Protein AF-A0AAU7DK28-F1 (afdb_monomer_lite)

pLDDT: mean 81.27, std 8.6, range [40.97, 91.31]

Foldseek 3Di:
DDDWDWDKDWFWKWKDDPPDTDIKIKIWIWIDDPPDDIDIDIDIDDPDQDDFAWMWIGTPNDTWIWTQDPNDIDGPDD

Structure (mmCIF, N/CA/C/O backbone):
data_AF-A0AAU7DK28-F1
#
_entry.id   AF-A0AAU7DK28-F1
#
loop_
_atom_site.group_PDB
_atom_site.id
_atom_site.type_symbol
_atom_site.label_atom_id
_atom_site.label_alt_id
_atom_site.label_comp_id
_atom_site.label_asym_id
_atom_site.label_entity_id
_atom_site.label_seq_id
_atom_site.pdbx_PDB_ins_code
_atom_site.Cartn_x
_atom_site.Cartn_y
_atom_site.Cartn_z
_atom_site.occupancy
_atom_site.B_iso_or_equiv
_atom_site.auth_seq_id
_atom_site.auth_comp_id
_atom_site.auth_asym_id
_atom_site.auth_atom_id
_atom_site.pdbx_PDB_model_num
ATOM 1 N N . MET A 1 1 ? -22.058 -8.318 24.653 1.00 57.16 1 MET A N 1
ATOM 2 C CA . MET A 1 1 ? -20.784 -8.219 23.903 1.00 57.16 1 MET A CA 1
ATOM 3 C C . MET A 1 1 ? -20.906 -7.071 22.915 1.00 57.16 1 MET A C 1
ATOM 5 O O . MET A 1 1 ? -21.922 -7.032 22.229 1.00 57.16 1 MET A O 1
ATOM 9 N N . PRO A 1 2 ? -19.959 -6.122 22.851 1.00 61.97 2 PRO A N 1
ATOM 10 C CA . PRO A 1 2 ? -19.998 -5.085 21.829 1.00 61.97 2 PRO A CA 1
ATOM 11 C C . PRO A 1 2 ? -19.620 -5.696 20.464 1.00 61.97 2 PRO A C 1
ATOM 13 O O . PRO A 1 2 ? -18.785 -6.603 20.417 1.00 61.97 2 PRO A O 1
ATOM 16 N N . PRO A 1 3 ? -20.250 -5.266 19.359 1.00 74.88 3 PRO A N 1
ATOM 17 C CA . PRO A 1 3 ? -20.052 -5.893 18.058 1.00 74.88 3 PRO A CA 1
ATOM 18 C C . PRO A 1 3 ? -18.666 -5.572 17.488 1.00 74.88 3 PRO A C 1
ATOM 20 O O . PRO A 1 3 ? -18.200 -4.434 17.563 1.00 74.88 3 PRO A O 1
ATOM 23 N N . ILE A 1 4 ? -18.030 -6.570 16.872 1.00 74.88 4 ILE A N 1
ATOM 24 C CA . ILE A 1 4 ? -16.851 -6.363 16.022 1.00 74.88 4 ILE A CA 1
ATOM 25 C C . ILE A 1 4 ? -17.301 -5.544 14.809 1.00 74.88 4 ILE A C 1
ATOM 27 O O . ILE A 1 4 ? -18.252 -5.927 14.127 1.00 74.88 4 ILE A O 1
ATOM 31 N N . ARG A 1 5 ? -16.621 -4.430 14.526 1.00 74.81 5 ARG A N 1
ATOM 32 C CA . ARG A 1 5 ? -16.877 -3.616 13.329 1.00 74.81 5 ARG A CA 1
ATOM 33 C C . ARG A 1 5 ? -15.776 -3.865 12.309 1.00 74.81 5 ARG A C 1
ATOM 35 O O . ARG A 1 5 ? -14.596 -3.789 12.642 1.00 74.81 5 ARG A O 1
ATOM 42 N N . ILE A 1 6 ? -16.170 -4.179 11.079 1.00 78.75 6 ILE A N 1
ATOM 43 C CA . ILE A 1 6 ? -15.257 -4.291 9.941 1.00 78.75 6 ILE A CA 1
ATOM 44 C C . ILE A 1 6 ? -15.665 -3.211 8.951 1.00 78.75 6 ILE A C 1
ATOM 46 O O . ILE A 1 6 ? -16.731 -3.302 8.344 1.00 78.75 6 ILE A O 1
ATOM 50 N N . THR A 1 7 ? -14.824 -2.197 8.801 1.00 78.19 7 THR A N 1
ATOM 51 C CA . THR A 1 7 ? -15.009 -1.139 7.809 1.00 78.19 7 THR A CA 1
ATOM 52 C C . THR A 1 7 ? -14.094 -1.435 6.633 1.00 78.19 7 THR A C 1
ATOM 54 O O . THR A 1 7 ? -12.902 -1.670 6.824 1.00 78.19 7 THR A O 1
ATOM 57 N N . ARG A 1 8 ? -14.654 -1.450 5.422 1.00 79.62 8 ARG A N 1
ATOM 58 C CA . ARG A 1 8 ? -13.891 -1.575 4.178 1.00 79.62 8 ARG A CA 1
ATOM 59 C C . ARG A 1 8 ? -14.000 -0.269 3.422 1.00 79.62 8 ARG A C 1
ATOM 61 O O . ARG A 1 8 ? -15.102 0.147 3.074 1.00 79.62 8 ARG A O 1
ATOM 68 N N . GLU A 1 9 ? -12.867 0.363 3.182 1.00 81.94 9 GLU A N 1
ATOM 69 C CA . GLU A 1 9 ? -12.790 1.611 2.443 1.00 81.94 9 GLU A CA 1
ATOM 70 C C . GLU A 1 9 ? -11.905 1.409 1.231 1.00 81.94 9 GLU A C 1
ATOM 72 O O . GLU A 1 9 ? -10.714 1.136 1.341 1.00 81.94 9 GLU A O 1
ATOM 77 N N . VAL A 1 10 ? -12.505 1.552 0.058 1.00 83.50 10 VAL A N 1
ATOM 78 C CA . VAL A 1 10 ? -11.763 1.554 -1.193 1.00 83.50 10 VAL A CA 1
ATOM 79 C C . VAL A 1 10 ? -11.391 2.990 -1.495 1.00 83.50 10 VAL A C 1
ATOM 81 O O . VAL A 1 10 ? -12.260 3.836 -1.699 1.00 83.50 10 VAL A O 1
ATOM 84 N N . ARG A 1 11 ? -10.094 3.250 -1.553 1.00 86.44 11 ARG A N 1
ATOM 85 C CA . ARG A 1 11 ? -9.524 4.548 -1.876 1.00 86.44 11 ARG A CA 1
ATOM 86 C C . ARG A 1 11 ? -8.707 4.453 -3.156 1.00 86.44 11 ARG A C 1
ATOM 88 O O . ARG A 1 11 ? -8.277 3.3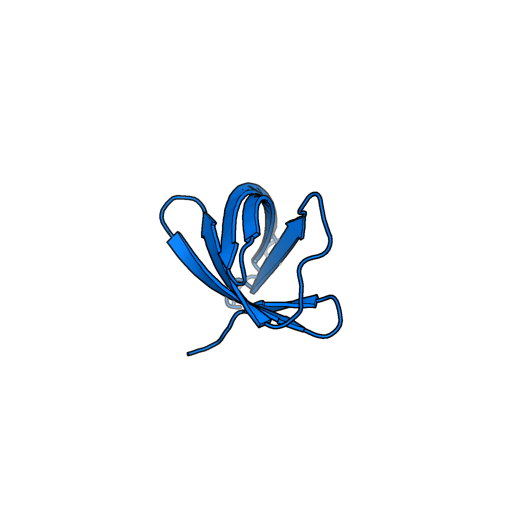77 -3.576 1.00 86.44 11 ARG A O 1
ATOM 95 N N . GLN A 1 12 ? -8.538 5.589 -3.815 1.00 88.12 12 GLN A N 1
ATOM 96 C CA . GLN A 1 12 ? -7.605 5.706 -4.926 1.00 88.12 12 GLN A CA 1
ATOM 97 C C . GLN A 1 12 ? -6.308 6.296 -4.399 1.00 88.12 12 GLN A C 1
ATOM 99 O O . GLN A 1 12 ? -6.326 7.258 -3.634 1.00 88.12 12 GLN A O 1
ATOM 104 N N . GLY A 1 13 ? -5.196 5.704 -4.809 1.00 89.25 13 GLY A N 1
ATOM 105 C CA . GLY A 1 13 ? -3.871 6.170 -4.454 1.00 89.25 13 GLY A CA 1
ATOM 106 C C . GLY A 1 13 ? -2.975 6.308 -5.670 1.00 89.25 13 GLY A C 1
ATOM 107 O O . GLY A 1 13 ? -3.295 5.858 -6.774 1.00 89.25 13 GLY A O 1
ATOM 108 N N . TRP A 1 14 ? -1.816 6.905 -5.451 1.00 90.69 14 TRP A N 1
ATOM 109 C CA . TRP A 1 14 ? -0.731 6.939 -6.419 1.00 90.69 14 TRP A CA 1
ATOM 110 C C . TRP A 1 14 ? 0.426 6.102 -5.903 1.00 90.69 14 TRP A C 1
ATOM 112 O O . TRP A 1 14 ? 0.944 6.351 -4.818 1.00 90.69 14 TRP A O 1
ATOM 122 N N . LEU A 1 15 ? 0.817 5.104 -6.687 1.00 89.88 15 LEU A N 1
ATOM 123 C CA . LEU A 1 15 ? 1.986 4.288 -6.419 1.00 89.88 15 LEU A CA 1
ATOM 124 C C . LEU A 1 15 ? 3.156 4.828 -7.236 1.00 89.88 15 LEU A C 1
ATOM 126 O O . LEU A 1 15 ? 3.050 4.967 -8.457 1.00 89.88 15 LEU A O 1
ATOM 130 N N . SER A 1 16 ? 4.273 5.087 -6.565 1.00 90.19 16 SER A N 1
ATOM 131 C CA . SER A 1 16 ? 5.508 5.555 -7.187 1.00 90.19 16 SER A CA 1
ATOM 132 C C . SER A 1 16 ? 6.723 4.783 -6.673 1.00 90.19 16 SER A C 1
ATOM 134 O O . SER A 1 16 ? 6.814 4.488 -5.486 1.00 90.19 16 SER A O 1
ATOM 136 N N . GLY A 1 17 ? 7.660 4.429 -7.548 1.00 87.88 17 GLY A N 1
ATOM 137 C CA . GLY A 1 17 ? 8.883 3.706 -7.178 1.00 87.88 17 GLY A CA 1
ATOM 138 C C . GLY A 1 17 ? 9.392 2.830 -8.315 1.00 87.88 17 GLY A C 1
ATOM 139 O O . GLY A 1 17 ? 8.604 2.365 -9.130 1.00 87.88 17 GLY A O 1
ATOM 140 N N . ASN A 1 18 ? 10.709 2.623 -8.398 1.00 83.38 18 ASN A N 1
ATOM 141 C CA . ASN A 1 18 ? 11.341 1.748 -9.399 1.00 83.38 18 ASN A CA 1
ATOM 142 C C . ASN A 1 18 ? 10.880 1.985 -10.855 1.00 83.38 18 ASN A C 1
ATOM 144 O O . ASN A 1 18 ? 10.678 1.040 -11.612 1.00 83.38 18 ASN A O 1
ATOM 148 N N . GLY A 1 19 ? 10.672 3.248 -11.244 1.00 80.94 19 GLY A N 1
ATOM 149 C CA . GLY A 1 19 ? 10.192 3.616 -12.584 1.00 80.94 19 GLY A CA 1
ATOM 150 C C . GLY A 1 19 ? 8.682 3.453 -12.803 1.00 80.94 19 GLY A C 1
ATOM 151 O O . GLY A 1 19 ? 8.179 3.841 -13.852 1.00 80.94 19 GLY A O 1
ATOM 152 N N . ILE A 1 20 ? 7.941 2.947 -11.815 1.00 83.19 20 ILE A N 1
ATOM 153 C CA . ILE A 1 20 ? 6.478 2.933 -11.811 1.00 83.19 20 ILE A CA 1
ATOM 154 C C . ILE A 1 20 ? 5.973 4.242 -11.221 1.00 83.19 20 ILE A C 1
ATOM 156 O O . ILE A 1 20 ? 6.425 4.677 -10.163 1.00 83.19 20 ILE A O 1
ATOM 160 N N . HIS A 1 21 ? 5.005 4.847 -11.901 1.00 87.75 21 HIS A N 1
ATOM 161 C CA . HIS A 1 21 ? 4.225 5.967 -11.397 1.00 87.75 21 HIS A CA 1
ATOM 162 C C . HIS A 1 21 ? 2.797 5.846 -11.935 1.00 87.75 21 HIS A C 1
ATOM 164 O O . HIS A 1 21 ? 2.508 6.256 -13.060 1.00 87.75 21 HIS A O 1
ATOM 170 N N . CYS A 1 22 ? 1.907 5.219 -11.167 1.00 87.75 22 CYS A N 1
ATOM 171 C CA . CYS A 1 22 ? 0.564 4.887 -11.640 1.00 87.75 22 CYS A CA 1
ATOM 172 C C . CYS A 1 22 ? -0.511 5.101 -10.577 1.00 87.75 22 CYS A C 1
ATOM 174 O O . CYS A 1 22 ? -0.253 5.077 -9.371 1.00 87.75 22 CYS A O 1
ATOM 176 N N . LYS A 1 23 ? -1.749 5.286 -11.047 1.00 89.25 23 LYS A N 1
ATOM 177 C CA . LYS A 1 23 ? -2.923 5.215 -10.180 1.00 89.25 23 LYS A CA 1
ATOM 178 C C . LYS A 1 23 ? -3.128 3.770 -9.746 1.00 89.25 23 LYS A C 1
ATOM 180 O O . LYS A 1 23 ? -3.130 2.859 -10.572 1.00 89.25 23 LYS A O 1
ATOM 185 N N . CYS A 1 24 ? -3.352 3.589 -8.459 1.00 87.50 24 CYS A N 1
ATOM 186 C CA . CYS A 1 24 ? -3.652 2.310 -7.848 1.00 87.50 24 CYS A CA 1
ATOM 187 C C . CYS A 1 24 ? -4.966 2.405 -7.075 1.00 87.50 24 CYS A C 1
ATOM 189 O O . CYS A 1 24 ? -5.384 3.476 -6.622 1.00 87.50 24 CYS A O 1
ATOM 191 N N . ARG A 1 25 ? -5.643 1.271 -6.943 1.00 88.19 25 ARG A N 1
ATOM 192 C CA . ARG A 1 25 ? -6.775 1.127 -6.031 1.00 88.19 25 ARG A CA 1
ATOM 193 C C . ARG A 1 25 ? -6.239 0.522 -4.746 1.00 88.19 25 ARG A C 1
ATOM 195 O O . ARG A 1 25 ? -5.485 -0.443 -4.811 1.00 88.19 25 ARG A O 1
ATOM 202 N N . VAL A 1 26 ? -6.641 1.068 -3.609 1.00 86.00 26 VAL A N 1
ATOM 203 C CA . VAL A 1 26 ? -6.229 0.582 -2.294 1.00 86.00 26 VAL A CA 1
ATOM 204 C C . VAL A 1 26 ? -7.468 0.286 -1.474 1.00 86.00 26 VAL A C 1
ATOM 206 O O . VAL A 1 26 ? -8.349 1.131 -1.364 1.00 86.00 26 VAL A O 1
ATOM 209 N N . GLU A 1 27 ? -7.565 -0.906 -0.912 1.00 85.19 27 GLU A N 1
ATOM 210 C CA . GLU A 1 27 ? -8.610 -1.258 0.041 1.00 85.19 27 GLU A CA 1
ATOM 211 C C . GLU A 1 27 ? -8.008 -1.258 1.437 1.00 85.19 27 GLU A C 1
ATOM 213 O O . GLU A 1 27 ? -7.077 -1.998 1.743 1.00 85.19 27 GLU A O 1
ATOM 218 N N . LEU A 1 28 ? -8.551 -0.378 2.268 1.00 80.31 28 LEU A N 1
ATOM 219 C CA . LEU A 1 28 ? -8.301 -0.298 3.692 1.00 80.31 28 LEU A CA 1
ATOM 220 C C . LEU A 1 28 ? -9.376 -1.107 4.404 1.00 80.31 28 LEU A C 1
ATOM 222 O O . LEU A 1 28 ? -10.545 -0.716 4.451 1.00 80.31 28 LEU A O 1
ATOM 226 N N . VAL A 1 29 ? -8.977 -2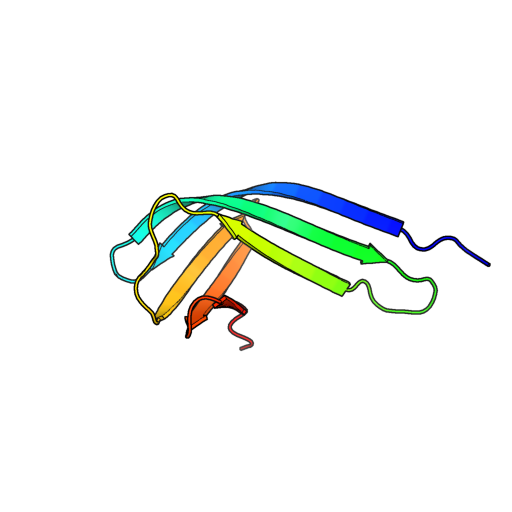.229 4.989 1.00 80.50 29 VAL A N 1
ATOM 227 C CA . VAL A 1 29 ? -9.836 -3.017 5.870 1.00 80.50 29 VAL A CA 1
ATOM 228 C C . VAL A 1 29 ? -9.461 -2.687 7.306 1.00 80.50 29 VAL A C 1
ATOM 230 O O . VAL A 1 29 ? -8.402 -3.078 7.790 1.00 80.50 29 VAL A O 1
ATOM 233 N N . THR A 1 30 ? -10.335 -1.959 7.996 1.00 78.38 30 THR A N 1
ATOM 234 C CA . THR A 1 30 ? -10.176 -1.650 9.420 1.00 78.38 30 THR A CA 1
ATOM 235 C C . THR A 1 30 ? -11.063 -2.579 10.233 1.00 78.38 30 THR A C 1
ATOM 237 O O . THR A 1 30 ? -12.291 -2.534 10.133 1.00 78.38 30 THR A O 1
ATOM 240 N N . LYS A 1 31 ? -10.446 -3.421 11.060 1.00 80.25 31 LYS A N 1
ATOM 241 C CA . LYS A 1 31 ? -11.134 -4.282 12.021 1.00 80.25 31 LYS A CA 1
ATOM 242 C C . LYS A 1 31 ? -11.022 -3.667 13.412 1.00 80.25 31 LYS A C 1
ATOM 244 O O . LYS A 1 31 ? -9.942 -3.626 13.995 1.00 80.25 31 LYS A O 1
ATOM 249 N N . THR A 1 32 ? -12.149 -3.233 13.961 1.00 78.75 32 THR A N 1
ATOM 250 C CA . THR A 1 32 ? -12.245 -2.708 15.325 1.00 78.75 32 THR A CA 1
ATOM 251 C C . THR A 1 32 ? -12.868 -3.764 16.227 1.00 78.75 32 THR A C 1
ATOM 253 O O . THR A 1 32 ? -14.031 -4.142 16.053 1.00 78.75 32 THR A O 1
ATOM 256 N N . VAL A 1 33 ? -12.087 -4.242 17.196 1.00 80.38 33 VAL A N 1
ATOM 257 C CA . VAL A 1 33 ? -12.554 -5.136 18.260 1.00 80.38 33 VAL A CA 1
ATOM 258 C C . VAL A 1 33 ? -12.563 -4.335 19.567 1.00 80.38 33 VAL A C 1
ATOM 260 O O . VAL A 1 33 ? -11.585 -3.651 19.856 1.00 80.38 33 VAL A O 1
ATOM 263 N N . PRO A 1 34 ? -13.642 -4.376 20.362 1.00 74.31 34 PRO A N 1
ATOM 264 C CA . PRO A 1 34 ? -13.685 -3.676 21.644 1.00 74.31 34 PRO A CA 1
ATOM 265 C C . PRO A 1 34 ? -12.545 -4.127 22.564 1.00 74.31 34 PRO A C 1
ATOM 267 O O . PRO A 1 34 ? -12.315 -5.327 22.686 1.00 74.31 34 PRO A O 1
ATOM 270 N N . ASN A 1 35 ? -11.877 -3.180 23.228 1.00 78.75 35 ASN A N 1
ATOM 271 C CA . ASN A 1 35 ? -10.698 -3.394 24.087 1.00 78.75 35 ASN A CA 1
ATOM 272 C C . ASN A 1 35 ? -9.411 -3.832 23.362 1.00 78.75 35 ASN A C 1
ATOM 274 O O . ASN A 1 35 ? -8.440 -4.182 24.027 1.00 78.75 35 ASN A O 1
ATOM 278 N N . PHE A 1 36 ? -9.379 -3.789 22.028 1.00 73.88 36 PHE A N 1
ATOM 279 C CA . PHE A 1 36 ? -8.167 -4.012 21.240 1.00 73.88 36 PHE A CA 1
ATOM 280 C C . PHE A 1 36 ? -7.917 -2.831 20.308 1.00 73.88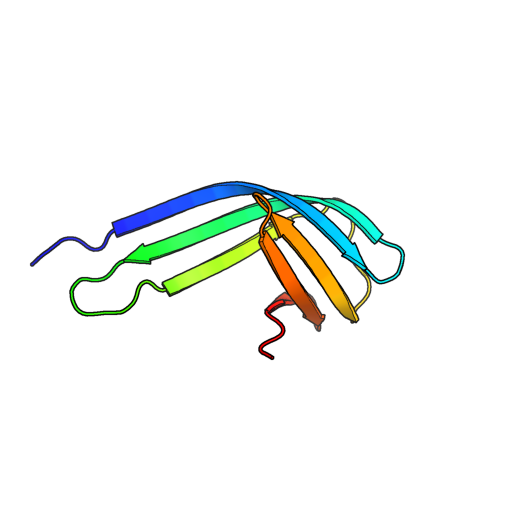 36 PHE A C 1
ATOM 282 O O . PHE A 1 36 ? -8.851 -2.150 19.874 1.00 73.88 36 PHE A O 1
ATOM 289 N N . GLU A 1 37 ? -6.649 -2.605 19.977 1.00 73.88 37 GLU A N 1
ATOM 290 C CA . GLU A 1 37 ? -6.291 -1.615 18.970 1.00 73.88 37 GLU A CA 1
ATOM 291 C C . GLU A 1 37 ? -6.880 -1.996 17.597 1.00 73.88 37 GLU A C 1
ATOM 293 O O . GLU A 1 37 ? -6.934 -3.183 17.249 1.00 73.88 37 GLU A O 1
ATOM 298 N N . PRO A 1 38 ? -7.356 -1.019 16.802 1.00 73.31 38 PRO A N 1
ATOM 299 C CA . PRO A 1 38 ? -7.856 -1.284 15.461 1.00 73.31 38 PRO A CA 1
ATOM 300 C C . PRO A 1 38 ? -6.755 -1.868 14.573 1.00 73.31 38 PRO A C 1
ATOM 302 O O . PRO A 1 38 ? -5.722 -1.240 14.360 1.00 73.31 38 PRO A O 1
ATOM 305 N N . ILE A 1 39 ? -7.006 -3.040 13.993 1.00 75.38 39 ILE A N 1
ATOM 306 C CA . ILE A 1 39 ? -6.092 -3.651 13.024 1.00 75.38 39 ILE A CA 1
ATOM 307 C C . ILE A 1 39 ? -6.457 -3.122 11.638 1.00 75.38 39 ILE A C 1
ATOM 309 O O . ILE A 1 39 ? -7.619 -3.210 11.230 1.00 75.38 39 ILE A O 1
ATOM 313 N N . ARG A 1 40 ? -5.472 -2.579 10.917 1.00 71.44 40 ARG A N 1
ATOM 314 C CA . ARG A 1 40 ? -5.618 -2.109 9.535 1.00 71.44 40 ARG A CA 1
ATOM 315 C C . ARG A 1 40 ? -4.891 -3.055 8.587 1.00 71.44 40 ARG A C 1
ATOM 317 O O . ARG A 1 40 ? -3.764 -3.459 8.852 1.00 71.44 40 ARG A O 1
ATOM 324 N N . THR A 1 41 ? -5.537 -3.408 7.486 1.00 73.62 41 THR A N 1
ATOM 325 C CA . THR A 1 41 ? -4.941 -4.182 6.392 1.00 73.62 41 THR A CA 1
ATOM 326 C C . THR A 1 41 ? -5.110 -3.406 5.093 1.00 73.62 41 THR A C 1
ATOM 328 O O . THR A 1 41 ? -6.150 -2.780 4.885 1.00 73.62 41 THR A O 1
ATOM 331 N N . LEU A 1 42 ? -4.067 -3.415 4.263 1.00 74.44 42 LEU A N 1
ATOM 332 C CA . LEU A 1 42 ? -3.971 -2.680 3.005 1.00 74.44 42 LEU A CA 1
ATOM 333 C C . LEU A 1 42 ? -3.821 -3.675 1.852 1.00 74.44 42 LEU A C 1
ATOM 335 O O . LEU A 1 42 ? -2.827 -4.396 1.798 1.00 74.44 42 LEU A O 1
ATOM 339 N N . ASP A 1 43 ? -4.769 -3.671 0.919 1.00 80.38 43 ASP A N 1
ATOM 340 C CA . ASP A 1 43 ? -4.676 -4.405 -0.347 1.00 80.38 43 ASP A CA 1
ATOM 341 C C . ASP A 1 43 ? -4.558 -3.420 -1.512 1.00 80.38 43 ASP A C 1
ATOM 343 O O . ASP A 1 43 ? -5.339 -2.476 -1.613 1.00 80.38 43 ASP A O 1
ATOM 347 N N . ILE A 1 44 ? -3.568 -3.613 -2.389 1.00 82.94 44 ILE A N 1
ATOM 348 C CA . ILE A 1 44 ? -3.240 -2.672 -3.471 1.00 82.94 44 ILE A CA 1
ATOM 349 C C . ILE A 1 44 ? -3.376 -3.371 -4.818 1.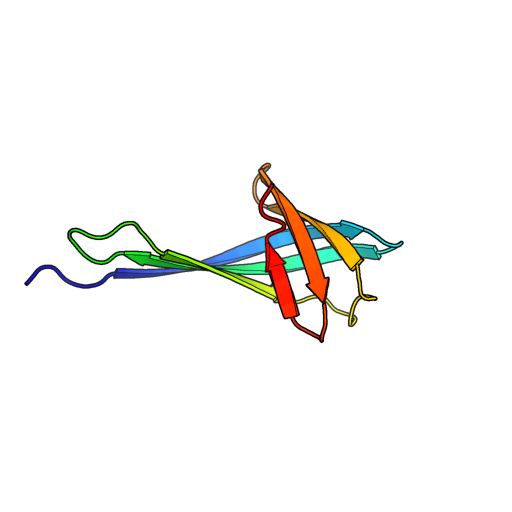00 82.94 44 ILE A C 1
ATOM 351 O O . ILE A 1 44 ? -2.655 -4.329 -5.109 1.00 82.94 44 ILE A O 1
ATOM 355 N N . TRP A 1 45 ? -4.241 -2.834 -5.674 1.00 85.19 45 TRP A N 1
ATOM 356 C CA . TRP A 1 45 ? -4.381 -3.255 -7.064 1.00 85.19 45 TRP A CA 1
ATOM 357 C C . TRP A 1 45 ? -3.754 -2.227 -7.992 1.00 85.19 45 TRP A C 1
ATOM 359 O O . TRP A 1 45 ? -4.128 -1.049 -7.995 1.00 85.19 45 TRP A O 1
ATOM 369 N N . ILE A 1 46 ? -2.836 -2.709 -8.822 1.00 83.38 46 ILE A N 1
ATOM 370 C CA . ILE A 1 46 ? -2.229 -1.955 -9.913 1.00 83.38 46 ILE A CA 1
ATOM 371 C C . ILE A 1 46 ? -2.391 -2.709 -11.234 1.00 83.38 46 ILE A C 1
ATOM 373 O O . ILE A 1 46 ? -2.528 -3.934 -11.211 1.00 83.38 46 ILE A O 1
ATOM 377 N N . PRO A 1 47 ? -2.414 -1.994 -12.373 1.00 77.00 47 PRO A N 1
ATOM 378 C CA . PRO A 1 47 ? -2.660 -2.601 -13.681 1.00 77.00 47 PRO A CA 1
ATOM 379 C C . PRO A 1 47 ? -1.588 -3.618 -14.090 1.00 77.00 47 PRO A C 1
ATOM 381 O O . PRO A 1 47 ? -1.901 -4.588 -14.773 1.00 77.00 47 PRO A O 1
ATOM 384 N N . GLU A 1 48 ? -0.345 -3.428 -13.648 1.00 80.56 48 GLU A N 1
ATOM 385 C CA . GLU A 1 48 ? 0.784 -4.291 -13.991 1.00 80.56 48 GLU A CA 1
ATOM 386 C C . GLU A 1 48 ? 1.514 -4.749 -12.734 1.00 80.56 48 GLU A C 1
ATOM 388 O O . GLU A 1 48 ? 1.610 -4.009 -11.757 1.00 80.56 48 GLU A O 1
ATOM 393 N N . LYS A 1 49 ? 2.049 -5.974 -12.746 1.00 80.75 49 LYS A N 1
ATOM 394 C CA . LYS A 1 49 ? 2.831 -6.481 -11.616 1.00 80.75 49 LYS A CA 1
ATOM 395 C C . LYS A 1 49 ? 4.116 -5.649 -11.488 1.00 80.75 49 LYS A C 1
ATOM 397 O O . LYS A 1 49 ? 4.890 -5.610 -12.444 1.00 80.75 49 LYS A O 1
ATOM 402 N N . PRO A 1 50 ? 4.380 -5.028 -10.330 1.00 84.38 50 PRO A N 1
ATOM 403 C CA . PRO A 1 50 ? 5.530 -4.155 -10.187 1.00 84.38 50 PRO A CA 1
ATOM 404 C C . PRO A 1 50 ? 6.801 -4.997 -9.977 1.00 84.38 50 PRO A C 1
ATOM 406 O O . PRO A 1 50 ? 6.709 -6.129 -9.480 1.00 84.38 50 PRO A O 1
ATOM 409 N N . PRO A 1 51 ? 7.998 -4.491 -10.326 1.00 86.69 51 PRO A N 1
ATOM 410 C CA . PRO A 1 51 ? 9.242 -5.146 -9.944 1.00 86.69 51 PRO A CA 1
ATOM 411 C C . PRO A 1 51 ? 9.377 -5.207 -8.415 1.00 86.69 51 PRO A C 1
ATOM 413 O O . PRO A 1 51 ? 8.754 -4.440 -7.679 1.00 86.69 51 PRO A O 1
ATOM 416 N N . GLU A 1 52 ? 10.182 -6.127 -7.896 1.00 89.31 52 GLU A N 1
ATOM 417 C CA . GLU A 1 52 ? 10.454 -6.141 -6.456 1.00 89.31 52 GLU A CA 1
ATOM 418 C C . GLU A 1 52 ? 11.240 -4.893 -6.031 1.00 89.31 52 GLU A C 1
ATOM 420 O O . GLU A 1 52 ? 12.073 -4.382 -6.779 1.00 89.31 52 GLU 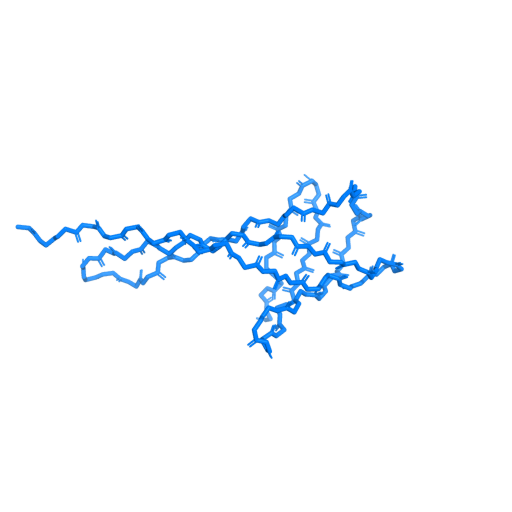A O 1
ATOM 425 N N . GLY A 1 53 ? 10.973 -4.395 -4.824 1.00 88.12 53 GLY A N 1
ATOM 426 C CA . GLY A 1 53 ? 11.699 -3.271 -4.239 1.00 88.12 53 GLY A CA 1
ATOM 427 C C . GLY A 1 53 ? 10.807 -2.325 -3.447 1.00 88.12 53 GLY A C 1
ATOM 428 O O . GLY A 1 53 ? 9.719 -2.700 -3.014 1.00 88.12 53 GLY A O 1
ATOM 429 N N . ASN A 1 54 ? 11.300 -1.107 -3.235 1.00 90.25 54 ASN A N 1
ATOM 430 C CA . ASN A 1 54 ? 10.644 -0.114 -2.392 1.00 90.25 54 ASN A CA 1
ATOM 431 C C . ASN A 1 54 ? 9.792 0.845 -3.229 1.00 90.25 54 ASN A C 1
ATOM 433 O O . ASN A 1 54 ? 10.201 1.310 -4.293 1.00 90.25 54 ASN A O 1
ATOM 437 N N . TYR A 1 55 ? 8.617 1.158 -2.704 1.00 89.31 55 TYR A N 1
ATOM 438 C CA . TYR A 1 55 ? 7.603 1.997 -3.310 1.00 89.31 55 TYR A CA 1
ATOM 439 C C . TYR A 1 55 ? 7.038 2.964 -2.282 1.00 89.31 55 TYR A C 1
ATOM 441 O O . TYR A 1 55 ? 7.078 2.735 -1.075 1.00 89.31 55 TYR A O 1
ATOM 449 N N . LYS A 1 56 ? 6.467 4.045 -2.792 1.00 91.31 56 LYS A N 1
ATOM 450 C CA . LYS A 1 56 ? 5.732 5.042 -2.035 1.00 91.31 56 LYS A CA 1
ATOM 451 C C . LYS A 1 56 ? 4.304 5.051 -2.532 1.00 91.31 56 LYS A C 1
ATOM 453 O O . LYS A 1 56 ? 4.057 5.244 -3.725 1.00 91.31 56 LYS A O 1
ATOM 458 N N . LEU A 1 57 ? 3.384 4.838 -1.608 1.00 89.31 57 LEU A N 1
ATOM 459 C CA . LEU A 1 57 ? 1.958 4.849 -1.852 1.00 89.31 57 LEU A CA 1
ATOM 460 C C . LEU A 1 57 ? 1.353 6.104 -1.231 1.00 89.31 57 LEU A C 1
ATOM 462 O O . LEU A 1 57 ? 1.378 6.275 -0.018 1.00 89.31 57 LEU A O 1
ATOM 466 N N . GLN A 1 58 ? 0.807 6.984 -2.061 1.00 89.75 58 GLN A N 1
ATOM 467 C CA . GLN A 1 58 ? 0.109 8.184 -1.614 1.00 89.75 58 GLN A CA 1
ATOM 468 C C . GLN A 1 58 ? -1.401 7.960 -1.629 1.00 89.75 58 GLN A C 1
ATOM 470 O O . GLN A 1 58 ? -1.964 7.691 -2.688 1.00 89.75 58 GLN A O 1
ATOM 475 N N . ILE A 1 59 ? -2.058 8.096 -0.475 1.00 87.75 59 ILE A N 1
ATOM 476 C CA . ILE A 1 59 ? -3.516 7.975 -0.308 1.00 87.75 59 ILE A CA 1
ATOM 477 C C . ILE A 1 59 ? -3.976 9.094 0.629 1.00 87.75 59 ILE A C 1
ATOM 479 O O . ILE A 1 59 ? -3.441 9.231 1.727 1.00 87.75 59 ILE A O 1
ATOM 483 N N . ASP A 1 60 ? -4.940 9.912 0.200 1.00 81.88 60 ASP A N 1
ATOM 484 C CA . ASP A 1 60 ? -5.506 11.030 0.984 1.00 81.88 60 ASP A CA 1
ATOM 485 C C . ASP A 1 60 ? -4.461 11.943 1.644 1.00 81.88 60 ASP A C 1
ATOM 487 O O . ASP A 1 60 ? -4.572 12.321 2.809 1.00 81.88 60 ASP A O 1
ATOM 491 N N . GLY A 1 61 ? -3.395 12.261 0.906 1.00 80.75 61 GLY A N 1
ATOM 492 C CA . GLY A 1 61 ? -2.299 13.104 1.395 1.00 80.75 61 GLY A CA 1
ATOM 493 C C . GLY A 1 61 ? -1.330 12.411 2.359 1.00 80.75 61 GLY A C 1
ATOM 494 O O . GLY A 1 61 ? -0.319 13.004 2.724 1.00 80.75 61 GLY A O 1
ATOM 495 N N . THR A 1 62 ? -1.577 11.153 2.732 1.00 84.06 62 THR A N 1
ATOM 496 C CA . THR A 1 62 ? -0.636 10.327 3.497 1.00 84.06 62 THR A CA 1
ATOM 497 C C . THR A 1 62 ? 0.273 9.576 2.536 1.00 84.06 62 THR A C 1
ATOM 499 O O . THR A 1 62 ? -0.206 8.963 1.584 1.00 84.06 62 THR A O 1
ATOM 502 N N . THR A 1 63 ? 1.584 9.607 2.780 1.00 87.69 63 THR A N 1
ATOM 503 C CA . THR A 1 63 ? 2.549 8.772 2.053 1.00 87.69 63 THR A CA 1
ATOM 504 C C . THR A 1 63 ? 2.931 7.587 2.928 1.00 87.69 63 THR A C 1
ATOM 506 O O . THR A 1 63 ? 3.449 7.780 4.023 1.00 87.69 63 THR A O 1
ATOM 509 N N . LEU A 1 64 ? 2.679 6.378 2.440 1.00 86.06 64 LEU A N 1
ATOM 510 C CA . LEU A 1 64 ? 3.104 5.123 3.046 1.00 86.06 64 LEU A CA 1
ATOM 511 C C . LEU A 1 64 ? 4.318 4.597 2.286 1.00 86.06 64 LEU A C 1
ATOM 513 O O . LEU A 1 64 ? 4.297 4.506 1.055 1.00 86.06 64 LEU A O 1
ATOM 517 N N . GLU A 1 65 ? 5.374 4.247 3.009 1.00 88.19 65 GLU A N 1
ATOM 518 C CA . GLU A 1 65 ? 6.517 3.548 2.432 1.00 88.19 65 GLU A CA 1
ATOM 519 C C . GLU A 1 65 ? 6.244 2.048 2.463 1.00 88.19 65 GLU A C 1
ATOM 521 O O . GLU A 1 65 ? 5.819 1.483 3.469 1.00 88.19 65 GLU A O 1
ATOM 526 N N . MET A 1 66 ? 6.423 1.393 1.323 1.00 87.44 66 MET A N 1
ATOM 527 C CA . MET A 1 66 ? 6.043 0.003 1.132 1.00 87.44 66 MET A CA 1
ATOM 528 C C . MET A 1 66 ? 7.128 -0.743 0.379 1.00 87.44 66 MET A C 1
ATOM 530 O O . MET A 1 66 ? 7.843 -0.182 -0.443 1.00 87.44 66 MET A O 1
ATOM 534 N N . GLN A 1 67 ? 7.217 -2.040 0.611 1.00 88.06 67 GLN A N 1
ATOM 535 C CA . GLN A 1 67 ? 8.094 -2.937 -0.109 1.00 88.06 67 GLN A CA 1
ATOM 536 C C . GLN A 1 67 ? 7.259 -3.998 -0.821 1.00 88.06 67 GLN A C 1
ATOM 538 O O . GLN A 1 67 ? 6.479 -4.718 -0.198 1.00 88.06 67 GLN A O 1
ATOM 543 N N . PHE A 1 68 ? 7.445 -4.124 -2.134 1.00 87.12 68 PHE A N 1
ATOM 544 C CA . PHE A 1 68 ? 6.931 -5.256 -2.890 1.00 87.12 68 PHE A CA 1
ATOM 545 C C . PHE A 1 68 ? 7.985 -6.358 -2.923 1.00 87.12 68 PHE A C 1
ATOM 547 O O . PHE A 1 68 ? 9.069 -6.177 -3.482 1.00 87.12 68 PHE A O 1
ATOM 554 N N . LYS A 1 69 ? 7.681 -7.505 -2.316 1.00 85.31 69 LYS A N 1
ATOM 555 C CA . LYS A 1 69 ? 8.601 -8.644 -2.229 1.00 85.31 69 LYS A CA 1
ATOM 556 C C . LYS A 1 69 ? 7.825 -9.950 -2.298 1.00 85.31 69 LYS A C 1
ATOM 558 O O . LYS A 1 69 ? 6.813 -10.111 -1.617 1.00 85.31 69 LYS A O 1
ATOM 563 N N . ARG A 1 70 ? 8.290 -10.905 -3.107 1.00 84.12 70 ARG A N 1
ATOM 564 C CA . ARG A 1 70 ? 7.671 -12.232 -3.285 1.00 84.12 70 ARG A CA 1
ATOM 565 C C . ARG A 1 70 ? 6.177 -12.165 -3.634 1.00 84.12 70 ARG A C 1
ATOM 567 O O . ARG A 1 70 ? 5.390 -12.996 -3.188 1.00 84.12 70 ARG A O 1
ATOM 574 N N . GLY A 1 71 ? 5.779 -11.168 -4.426 1.00 81.19 71 GLY A N 1
ATOM 575 C CA . GLY A 1 71 ? 4.391 -11.002 -4.867 1.00 81.19 71 GLY A CA 1
ATOM 576 C C . GLY A 1 71 ? 3.438 -10.411 -3.825 1.00 81.19 71 GLY A C 1
ATOM 577 O O . GLY A 1 71 ? 2.228 -10.494 -4.020 1.00 81.19 71 GLY A O 1
ATOM 578 N N . ARG A 1 72 ? 3.949 -9.850 -2.723 1.00 81.44 72 ARG A N 1
ATOM 579 C CA . ARG A 1 72 ? 3.141 -9.225 -1.669 1.00 81.44 72 ARG A CA 1
ATOM 580 C C . ARG A 1 72 ? 3.638 -7.822 -1.359 1.00 81.44 72 ARG A C 1
ATOM 582 O O . ARG A 1 72 ? 4.836 -7.553 -1.440 1.00 81.44 72 ARG A O 1
ATOM 589 N N . TRP A 1 73 ? 2.699 -6.964 -0.980 1.00 83.94 73 TRP A N 1
ATOM 590 C CA . TRP A 1 73 ? 2.969 -5.644 -0.430 1.00 83.94 73 TRP A CA 1
ATOM 591 C C . TRP A 1 73 ? 3.190 -5.755 1.074 1.00 83.94 73 TRP A C 1
ATOM 593 O O . TRP A 1 73 ? 2.390 -6.364 1.781 1.00 83.94 73 TRP A O 1
ATOM 603 N N . LEU A 1 74 ? 4.289 -5.186 1.547 1.00 80.69 74 LEU A N 1
ATOM 604 C CA . LEU A 1 74 ? 4.640 -5.082 2.956 1.00 80.69 74 LEU A CA 1
ATOM 605 C C . LEU A 1 74 ? 4.807 -3.602 3.277 1.00 80.69 74 LEU A C 1
ATOM 607 O O . LEU A 1 74 ? 5.414 -2.878 2.494 1.00 80.69 74 LEU A O 1
ATOM 611 N N . GLU A 1 75 ? 4.279 -3.139 4.400 1.00 77.62 75 GLU A N 1
ATOM 612 C CA . GLU A 1 75 ? 4.598 -1.797 4.885 1.00 77.62 75 GLU A CA 1
ATOM 613 C C . GLU A 1 75 ? 6.067 -1.780 5.325 1.00 77.62 75 GLU A C 1
ATOM 615 O O . GLU A 1 75 ? 6.517 -2.683 6.040 1.00 77.62 75 GLU A O 1
ATOM 620 N N . ALA A 1 76 ? 6.841 -0.811 4.838 1.00 67.81 76 ALA A N 1
ATOM 621 C CA . ALA A 1 76 ? 8.211 -0.623 5.281 1.00 67.81 76 ALA A CA 1
ATOM 622 C C . ALA A 1 76 ? 8.145 0.027 6.665 1.00 67.81 76 ALA A C 1
ATOM 624 O O . ALA A 1 76 ? 7.980 1.237 6.787 1.00 67.81 76 ALA A O 1
ATOM 625 N N . VAL A 1 77 ? 8.189 -0.797 7.712 1.00 53.34 77 VAL A N 1
ATOM 626 C CA . VAL A 1 77 ? 8.281 -0.302 9.087 1.00 53.34 77 VAL A CA 1
ATOM 627 C C . VAL A 1 77 ? 9.657 0.344 9.242 1.00 53.34 77 VAL A C 1
ATOM 629 O O . VAL A 1 77 ? 10.670 -0.333 9.045 1.00 53.34 77 VAL A O 1
ATOM 632 N N . ALA A 1 78 ? 9.662 1.651 9.508 1.00 40.97 78 ALA A N 1
ATOM 633 C CA . ALA A 1 78 ? 10.854 2.422 9.853 1.00 40.97 78 ALA A CA 1
ATOM 634 C C . ALA A 1 78 ? 11.476 1.948 11.174 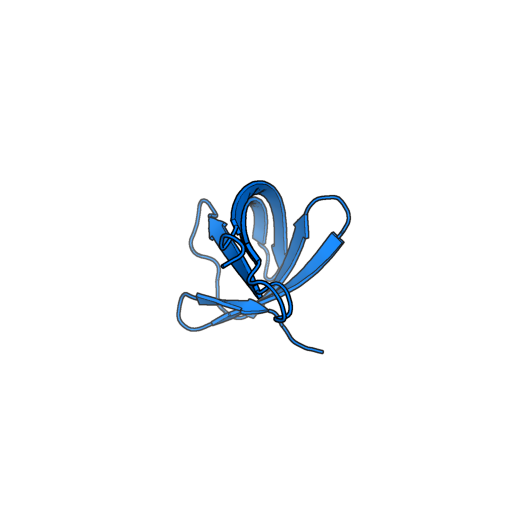1.00 40.97 78 ALA A C 1
ATOM 636 O O . ALA A 1 78 ? 10.706 1.544 12.078 1.00 40.97 78 ALA A O 1
#

Organism: NCBI:txid3036704

Secondary structure (DSSP, 8-state):
-PPPEEEEEEEEEEEEETTEEEEEEEEEEEEE-TTSPPEEEEEEE-SSPPPSEEEEEEETTEEEEEEEETTEEEE---

Sequence (78 aa):
MPPIRITREVRQGWLSGNGIHCKCRVELVTKTVPNFEPIRTLDIWIPEKPPEGNYKLQIDGTTLEMQFKRGRWLEAVA

Radius of gyration: 14.04 Å; chains: 1; bounding box: 32×25×38 Å